Protein AF-A0A916MW66-F1 (afdb_monomer_lite)

Structure (mmCIF, N/CA/C/O backbone):
data_AF-A0A916MW66-F1
#
_entry.id   AF-A0A916MW66-F1
#
loop_
_atom_site.group_PDB
_atom_site.id
_atom_site.type_symbol
_atom_site.label_atom_id
_atom_site.label_alt_id
_atom_site.label_comp_id
_atom_site.label_asym_id
_atom_site.label_entity_id
_atom_site.label_seq_id
_atom_site.pdbx_PDB_ins_code
_atom_site.Cartn_x
_atom_site.Cartn_y
_atom_site.Cartn_z
_atom_site.occupancy
_atom_site.B_iso_or_equiv
_atom_site.auth_seq_id
_atom_site.auth_comp_id
_atom_site.auth_asym_id
_atom_site.auth_atom_id
_atom_site.pdbx_PDB_model_num
ATOM 1 N N . MET A 1 1 ? 0.193 7.086 -4.277 1.00 61.16 1 MET A N 1
ATOM 2 C CA . MET A 1 1 ? 1.064 7.516 -3.160 1.00 61.16 1 MET A CA 1
ATOM 3 C C . MET A 1 1 ? 1.835 8.743 -3.601 1.00 61.16 1 MET A C 1
ATOM 5 O O . MET A 1 1 ? 2.407 8.713 -4.682 1.00 61.16 1 MET A O 1
ATOM 9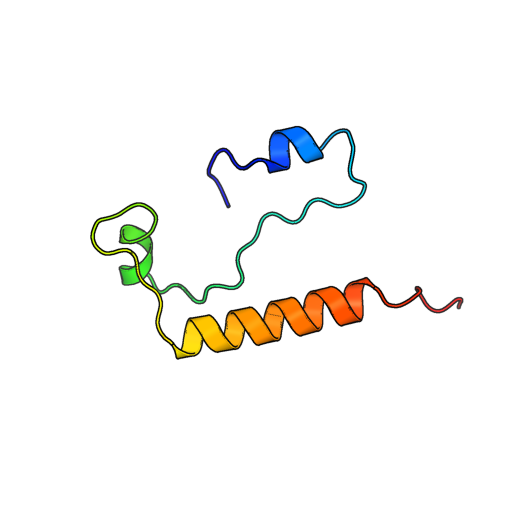 N N . VAL A 1 2 ? 1.778 9.816 -2.809 1.00 60.72 2 VAL A N 1
ATOM 10 C CA . VAL A 1 2 ? 2.341 11.139 -3.155 1.00 60.72 2 VAL A CA 1
ATOM 11 C C . VAL A 1 2 ? 3.705 11.381 -2.477 1.00 60.72 2 VAL A C 1
ATOM 13 O O . VAL A 1 2 ? 4.433 12.285 -2.867 1.00 60.72 2 VAL A O 1
ATOM 16 N N . ALA A 1 3 ? 4.101 10.534 -1.519 1.00 68.12 3 ALA A N 1
ATOM 17 C CA . ALA A 1 3 ? 5.406 10.598 -0.859 1.00 68.12 3 ALA A CA 1
ATOM 18 C C . ALA A 1 3 ? 6.562 10.112 -1.75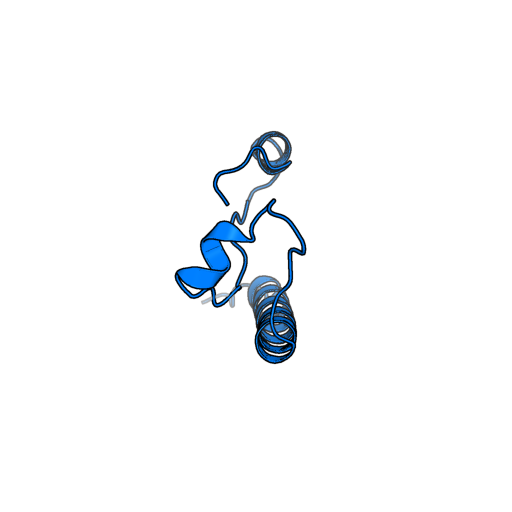6 1.00 68.12 3 ALA A C 1
ATOM 20 O O . ALA A 1 3 ? 6.355 9.458 -2.783 1.00 68.12 3 ALA A O 1
ATOM 21 N N . ALA A 1 4 ? 7.794 10.396 -1.327 1.00 70.38 4 ALA A N 1
ATOM 22 C CA . ALA A 1 4 ? 9.019 9.970 -1.992 1.00 70.38 4 ALA A CA 1
ATOM 23 C C . ALA A 1 4 ? 9.227 8.447 -1.858 1.00 70.38 4 ALA A C 1
ATOM 25 O O . ALA A 1 4 ? 10.068 7.997 -1.089 1.00 70.38 4 ALA A O 1
ATOM 26 N N . ALA A 1 5 ? 8.483 7.650 -2.622 1.00 83.00 5 ALA A N 1
ATOM 27 C CA . ALA A 1 5 ? 8.628 6.196 -2.668 1.00 83.00 5 ALA A CA 1
ATOM 28 C C . ALA A 1 5 ? 9.834 5.759 -3.519 1.00 83.00 5 ALA A C 1
ATOM 30 O O . ALA A 1 5 ? 10.244 6.473 -4.443 1.00 83.00 5 ALA A O 1
ATOM 31 N N . ASP A 1 6 ? 10.312 4.534 -3.291 1.00 90.25 6 ASP A N 1
ATOM 32 C CA . ASP A 1 6 ? 11.389 3.898 -4.070 1.00 90.25 6 ASP A CA 1
ATOM 33 C C . ASP A 1 6 ? 11.059 3.766 -5.561 1.00 90.25 6 ASP A C 1
ATOM 35 O O . ASP A 1 6 ? 11.951 3.618 -6.392 1.00 90.25 6 ASP A O 1
ATOM 39 N N . SER A 1 7 ? 9.780 3.927 -5.924 1.00 89.81 7 SER A N 1
ATOM 40 C CA . SER A 1 7 ? 9.313 3.992 -7.311 1.00 89.81 7 SER A CA 1
ATOM 41 C C . SER A 1 7 ? 10.144 4.925 -8.199 1.00 89.81 7 SER A C 1
ATOM 43 O O . SER A 1 7 ? 10.350 4.595 -9.361 1.00 89.81 7 SER A O 1
ATOM 45 N N . ARG A 1 8 ? 10.699 6.030 -7.669 1.00 90.62 8 ARG A N 1
ATOM 46 C CA . ARG A 1 8 ? 11.566 6.949 -8.433 1.00 90.62 8 ARG A CA 1
ATOM 47 C C . ARG A 1 8 ? 12.822 6.268 -8.994 1.00 90.62 8 ARG A C 1
ATOM 49 O O . ARG A 1 8 ? 13.290 6.643 -10.060 1.00 90.62 8 ARG A O 1
ATOM 56 N N . HIS A 1 9 ? 13.338 5.268 -8.281 1.00 93.00 9 HIS A N 1
ATOM 57 C CA . HIS A 1 9 ? 14.495 4.469 -8.681 1.00 93.00 9 HIS A CA 1
ATOM 58 C C . HIS A 1 9 ? 14.102 3.297 -9.586 1.00 93.00 9 HIS A C 1
ATOM 60 O O . HIS A 1 9 ? 14.951 2.777 -10.300 1.00 93.00 9 HIS A O 1
ATOM 66 N N . MET A 1 10 ? 12.826 2.898 -9.575 1.00 92.88 10 MET A N 1
ATOM 67 C CA . MET A 1 10 ? 12.298 1.819 -10.416 1.00 92.88 10 MET A CA 1
ATOM 68 C C . MET A 1 10 ? 11.865 2.309 -11.802 1.00 92.88 10 MET A C 1
ATOM 70 O O . MET A 1 10 ? 11.926 1.542 -12.756 1.00 92.88 10 MET A O 1
ATOM 74 N N . LEU A 1 11 ? 11.482 3.587 -11.936 1.00 92.25 11 LEU A N 1
ATOM 75 C CA . LEU A 1 11 ? 11.085 4.204 -13.211 1.00 92.25 11 LEU A CA 1
ATOM 76 C C . LEU A 1 11 ? 12.024 3.910 -14.403 1.00 92.25 11 LEU A C 1
ATOM 78 O O . LEU A 1 11 ? 11.494 3.641 -15.474 1.00 92.25 11 LEU A O 1
ATOM 82 N N . PRO A 1 12 ? 13.369 3.951 -14.279 1.00 95.62 12 PRO A N 1
ATOM 83 C CA . PRO A 1 12 ? 14.252 3.692 -15.419 1.00 95.62 12 PRO A CA 1
ATOM 84 C C . PRO A 1 12 ? 14.480 2.205 -15.741 1.00 95.62 12 PRO A C 1
ATOM 86 O O . PRO A 1 12 ? 15.086 1.920 -16.769 1.00 95.62 12 PRO A O 1
ATOM 89 N N . ILE A 1 13 ? 14.069 1.268 -14.877 1.00 96.31 13 ILE A N 1
ATOM 90 C CA . ILE A 1 13 ? 14.429 -0.163 -14.989 1.00 96.31 13 ILE A CA 1
ATOM 91 C C . ILE A 1 13 ? 13.233 -1.122 -15.006 1.00 96.31 13 ILE A C 1
ATOM 93 O O . ILE A 1 13 ? 13.424 -2.322 -15.177 1.00 96.31 13 ILE A O 1
ATOM 97 N N . ALA A 1 14 ? 12.015 -0.624 -14.801 1.00 94.12 14 ALA A N 1
ATOM 98 C CA . ALA A 1 14 ? 10.806 -1.434 -14.776 1.00 94.12 14 ALA A CA 1
ATOM 99 C C . ALA A 1 14 ? 9.810 -0.955 -15.835 1.00 94.12 14 ALA A C 1
ATOM 101 O O . ALA A 1 14 ? 9.468 0.225 -15.878 1.00 94.12 14 ALA A O 1
ATOM 102 N N . ASP A 1 15 ? 9.271 -1.892 -16.618 1.00 93.81 15 ASP A N 1
ATOM 103 C CA . ASP A 1 15 ? 8.251 -1.598 -17.635 1.00 93.81 15 ASP A CA 1
ATOM 104 C C . ASP A 1 15 ? 6.941 -1.083 -17.022 1.00 93.81 15 ASP A C 1
ATOM 106 O O . ASP A 1 15 ? 6.199 -0.328 -17.646 1.00 93.81 15 ASP A O 1
ATOM 110 N N . ASN A 1 16 ? 6.639 -1.498 -15.788 1.00 91.25 16 ASN A N 1
ATOM 111 C CA . ASN A 1 16 ? 5.401 -1.160 -15.098 1.00 91.25 16 ASN A CA 1
ATOM 112 C C . ASN A 1 16 ? 5.681 -0.761 -13.644 1.00 91.25 16 ASN A C 1
ATOM 114 O O . ASN A 1 16 ? 6.246 -1.536 -12.874 1.00 91.25 16 ASN A O 1
ATOM 118 N N . VAL A 1 17 ? 5.232 0.435 -13.247 1.00 91.75 17 VAL A N 1
ATOM 119 C CA . VAL A 1 17 ? 5.384 0.965 -11.882 1.00 91.75 17 VAL A CA 1
ATOM 120 C C . VAL A 1 17 ? 4.020 1.372 -11.324 1.00 91.75 17 VAL A C 1
ATOM 122 O O . VAL A 1 17 ? 3.436 2.382 -11.721 1.00 91.75 17 VAL A O 1
ATOM 125 N N . TYR A 1 18 ? 3.517 0.607 -10.356 1.00 90.69 18 TYR A N 1
ATOM 126 C CA . TYR A 1 18 ? 2.207 0.825 -9.737 1.00 90.69 18 TYR A CA 1
ATOM 127 C C . TYR A 1 18 ? 2.338 1.608 -8.424 1.00 90.69 18 TYR A C 1
ATOM 129 O O . TYR A 1 18 ? 3.006 1.173 -7.490 1.00 90.69 18 TYR A O 1
ATOM 137 N N . ARG A 1 19 ? 1.697 2.783 -8.337 1.00 90.31 19 ARG A N 1
ATOM 138 C CA . ARG A 1 19 ? 1.828 3.720 -7.197 1.00 90.31 19 ARG A CA 1
ATOM 139 C C . ARG A 1 19 ? 0.514 3.947 -6.451 1.00 90.31 19 ARG A C 1
ATOM 141 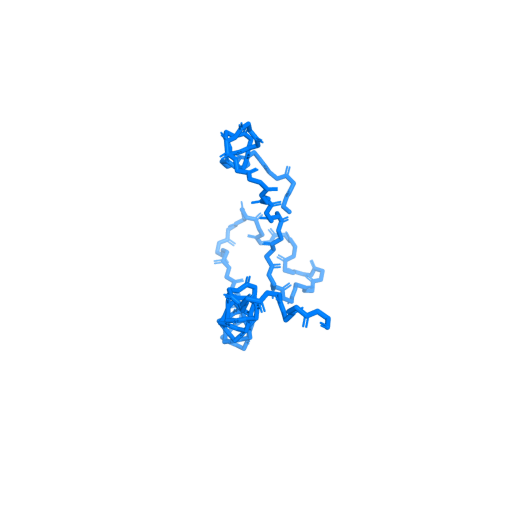O O . ARG A 1 19 ? 0.130 5.089 -6.182 1.00 90.31 19 ARG A O 1
ATOM 148 N N . PHE A 1 20 ? -0.170 2.872 -6.085 1.00 90.31 20 PHE A N 1
ATOM 149 C CA . PHE A 1 20 ? -1.401 2.912 -5.296 1.00 90.31 20 PHE A CA 1
ATOM 150 C C . PHE A 1 20 ? -1.300 1.992 -4.073 1.00 90.31 20 PHE A C 1
ATOM 152 O O . PHE A 1 20 ? -0.450 1.108 -4.017 1.00 90.31 20 PHE A O 1
ATOM 159 N N . SER A 1 21 ? -2.180 2.210 -3.100 1.00 91.25 21 SER A N 1
ATOM 160 C CA . SER A 1 21 ? -2.432 1.284 -1.997 1.00 91.25 21 SER A CA 1
ATOM 161 C C . SER A 1 21 ? -3.945 1.057 -1.947 1.00 91.25 21 SER A C 1
ATOM 163 O O . SER A 1 21 ? -4.670 2.055 -1.925 1.00 91.25 21 SER A O 1
ATOM 165 N N . PRO A 1 22 ? -4.452 -0.190 -1.976 1.00 95.00 22 PRO A N 1
ATOM 166 C CA . PRO A 1 22 ? -5.886 -0.493 -2.023 1.00 95.00 22 PRO A CA 1
ATOM 167 C C . PRO A 1 22 ? -6.578 -0.301 -0.659 1.00 95.00 22 PRO A C 1
ATOM 169 O O . PRO A 1 22 ? -7.498 -1.036 -0.308 1.00 95.00 22 PRO A O 1
ATOM 172 N N . VAL A 1 23 ? -6.133 0.687 0.122 1.00 93.62 23 VAL A N 1
ATOM 173 C CA . VAL A 1 23 ? -6.723 1.053 1.411 1.00 93.62 23 VAL A CA 1
ATOM 174 C C . VAL A 1 23 ? -8.036 1.789 1.173 1.00 93.62 23 VAL A C 1
ATOM 176 O O . VAL A 1 23 ? -8.084 2.793 0.462 1.00 93.62 23 VAL A O 1
ATOM 179 N N . ARG A 1 24 ? -9.105 1.357 1.842 1.00 93.06 24 ARG A N 1
ATOM 180 C CA . ARG A 1 24 ? -10.355 2.127 1.933 1.00 93.06 24 ARG A CA 1
ATOM 181 C C . ARG A 1 24 ? -10.273 3.160 3.054 1.00 93.06 24 ARG A C 1
ATOM 183 O O . ARG A 1 24 ? -10.703 2.881 4.168 1.00 93.06 24 ARG A O 1
ATOM 190 N N . ALA A 1 25 ? -9.679 4.315 2.787 1.00 91.19 25 ALA A N 1
ATOM 191 C CA . ALA A 1 25 ? -9.569 5.383 3.779 1.00 91.19 25 ALA A CA 1
ATOM 192 C C . ALA A 1 25 ? -10.839 6.248 3.797 1.00 91.19 25 ALA A C 1
ATOM 194 O O . ALA A 1 25 ? -11.292 6.700 2.746 1.00 91.19 25 ALA A O 1
ATOM 195 N N . ALA A 1 26 ? -11.395 6.499 4.984 1.00 90.62 26 ALA A N 1
ATOM 196 C CA . ALA A 1 26 ? -12.318 7.610 5.196 1.00 90.62 26 ALA A CA 1
ATOM 197 C C . ALA A 1 26 ? -11.531 8.887 5.534 1.00 90.62 26 ALA A C 1
ATOM 199 O O . ALA A 1 26 ? -10.352 8.829 5.879 1.00 90.62 26 ALA A O 1
ATOM 200 N N . GLU A 1 27 ? -12.188 10.046 5.505 1.00 91.56 27 GLU A N 1
ATOM 201 C CA . GLU A 1 27 ? -11.552 11.344 5.784 1.00 91.56 27 GLU A CA 1
ATOM 202 C C . GLU A 1 27 ? -10.808 11.370 7.131 1.00 91.56 27 GLU A C 1
ATOM 204 O O . GLU A 1 27 ? -9.656 11.789 7.207 1.00 91.56 27 GLU A O 1
ATOM 209 N N . LYS A 1 28 ? -11.411 10.796 8.180 1.00 89.00 28 LYS A N 1
ATOM 210 C CA . LYS A 1 28 ? -10.797 10.662 9.515 1.00 89.00 28 LYS A CA 1
ATOM 211 C C . LYS A 1 28 ? -9.540 9.786 9.558 1.00 89.00 28 LYS A C 1
ATOM 213 O O . LYS A 1 28 ? -8.807 9.828 10.541 1.00 89.00 28 LYS A O 1
ATOM 218 N N . ASP A 1 29 ? -9.338 8.936 8.555 1.00 91.31 29 ASP A N 1
ATOM 219 C CA . ASP A 1 29 ? -8.173 8.059 8.466 1.00 91.31 29 ASP A CA 1
ATOM 220 C C . ASP A 1 29 ? -7.012 8.766 7.752 1.00 91.31 29 ASP A C 1
ATOM 222 O O . ASP A 1 29 ? -5.863 8.376 7.936 1.00 91.31 29 ASP A O 1
ATOM 226 N N . LEU A 1 30 ? -7.282 9.838 6.990 1.00 89.81 30 LEU A N 1
ATOM 227 C CA . LEU A 1 30 ? -6.261 10.563 6.229 1.00 89.81 30 LEU A CA 1
ATOM 228 C C . LEU A 1 30 ? -5.202 11.214 7.128 1.00 89.81 30 LEU A C 1
ATOM 230 O O . LEU A 1 30 ? -4.028 11.242 6.776 1.00 89.81 30 LEU A O 1
ATOM 234 N N . SER A 1 31 ? -5.595 11.691 8.310 1.00 91.12 31 SER A N 1
ATOM 235 C CA . SER A 1 31 ? -4.664 12.272 9.285 1.00 91.12 31 SER A CA 1
ATOM 236 C C . SER A 1 31 ? -3.758 11.240 9.960 1.00 91.12 31 SER A C 1
ATOM 238 O O . SER A 1 31 ? -2.787 11.620 10.610 1.00 91.12 31 SER A O 1
ATOM 240 N N . ARG A 1 32 ? -4.063 9.941 9.829 1.00 90.69 32 ARG A N 1
ATOM 241 C CA . ARG A 1 32 ? -3.251 8.869 10.417 1.00 90.69 32 ARG A CA 1
ATOM 242 C C . ARG A 1 32 ? -2.069 8.470 9.552 1.00 90.69 32 ARG A C 1
ATOM 244 O O . ARG A 1 32 ? -1.140 7.886 10.097 1.00 90.69 32 ARG A O 1
ATOM 251 N N . PHE A 1 33 ? -2.082 8.753 8.249 1.00 90.38 33 PHE A N 1
ATOM 252 C CA . PHE A 1 33 ? -0.930 8.456 7.399 1.00 90.38 33 PHE A CA 1
ATOM 253 C C . PHE A 1 33 ? 0.272 9.264 7.893 1.00 90.38 33 PHE A C 1
ATOM 255 O O . PHE A 1 33 ? 0.251 10.493 7.834 1.00 90.38 33 PHE A O 1
ATOM 262 N N . HIS A 1 34 ? 1.297 8.570 8.396 1.00 91.50 34 HIS A N 1
ATOM 263 C CA . HIS A 1 34 ? 2.470 9.175 9.038 1.00 91.50 34 HIS A CA 1
ATOM 264 C C . HIS A 1 34 ? 2.147 9.982 10.312 1.00 91.50 34 HIS A C 1
ATOM 266 O O . HIS A 1 34 ? 2.923 10.847 10.718 1.00 91.50 34 HIS A O 1
ATOM 272 N N . GLY A 1 35 ? 1.000 9.708 10.938 1.00 91.00 35 GLY A N 1
ATOM 273 C CA . GLY A 1 35 ? 0.558 10.313 12.191 1.00 91.00 35 GLY A CA 1
ATOM 274 C C . GLY A 1 35 ? 0.766 9.395 13.399 1.00 91.00 35 GLY A C 1
ATOM 275 O O . GLY A 1 35 ? 1.215 8.255 13.285 1.00 91.00 35 GLY A O 1
ATOM 276 N N . THR A 1 36 ? 0.414 9.881 14.589 1.00 94.31 36 THR A N 1
ATOM 277 C CA . THR A 1 36 ? 0.472 9.081 15.821 1.00 94.31 36 THR A CA 1
ATOM 278 C C . THR A 1 36 ? -0.517 7.918 15.772 1.00 94.31 36 THR A C 1
ATOM 280 O O . THR A 1 36 ? -1.684 8.111 15.426 1.00 94.31 36 THR A O 1
ATOM 283 N N . ASP A 1 37 ? -0.071 6.732 16.202 1.00 94.62 37 ASP A N 1
ATOM 284 C CA . ASP A 1 37 ? -0.906 5.525 16.288 1.00 94.62 37 ASP A CA 1
ATOM 285 C C . ASP A 1 37 ? -1.590 5.217 14.937 1.00 94.62 37 ASP A C 1
ATOM 287 O O . ASP A 1 37 ? -2.815 5.058 14.833 1.00 94.62 37 ASP A O 1
ATOM 291 N N . GLU A 1 38 ? -0.769 5.216 13.879 1.00 94.62 38 GLU A N 1
ATOM 292 C CA . GLU A 1 38 ? -1.145 4.830 12.521 1.00 94.62 38 GLU A CA 1
ATOM 293 C C . GLU A 1 38 ? -1.679 3.393 12.515 1.00 94.62 38 GLU A C 1
ATOM 295 O O . GLU A 1 38 ? -1.016 2.453 12.955 1.00 94.62 38 GLU A O 1
ATOM 300 N N . ARG A 1 39 ? -2.913 3.218 12.029 1.00 94.50 39 ARG A N 1
ATOM 301 C CA . ARG A 1 39 ? -3.581 1.916 11.984 1.00 94.50 39 ARG A CA 1
ATOM 302 C C . ARG A 1 39 ? -4.671 1.877 10.925 1.00 94.50 39 ARG A C 1
ATOM 304 O O . ARG A 1 39 ? -5.274 2.899 10.589 1.00 94.50 39 ARG A O 1
ATOM 311 N N . ILE A 1 40 ? -4.989 0.666 10.487 1.00 95.25 40 ILE A N 1
ATOM 312 C CA . ILE A 1 40 ? -6.107 0.356 9.594 1.00 95.25 40 ILE A CA 1
ATOM 313 C C . ILE A 1 40 ? -7.043 -0.652 10.264 1.00 95.25 40 ILE A C 1
ATOM 315 O O . ILE A 1 40 ? -6.651 -1.358 11.193 1.00 95.25 40 ILE A O 1
ATOM 319 N N . SER A 1 41 ? -8.295 -0.731 9.810 1.00 95.62 41 SER A N 1
ATOM 320 C CA . SER A 1 41 ? -9.209 -1.759 10.317 1.00 95.62 41 SER A CA 1
ATOM 321 C C . SER A 1 41 ? -8.824 -3.143 9.788 1.00 95.62 41 SER A C 1
ATOM 323 O O . SER A 1 41 ? -8.320 -3.275 8.672 1.00 95.62 41 SER A O 1
ATOM 325 N N . ILE A 1 42 ? -9.139 -4.192 10.555 1.00 97.50 42 ILE A N 1
ATOM 326 C CA . ILE A 1 42 ? -8.906 -5.588 10.145 1.00 97.50 42 ILE A CA 1
ATOM 327 C C . ILE A 1 42 ? -9.621 -5.902 8.821 1.00 97.50 42 ILE A C 1
ATOM 329 O O . ILE A 1 42 ? -9.065 -6.579 7.963 1.00 97.50 42 ILE A O 1
ATOM 333 N N . LYS A 1 43 ? -10.825 -5.350 8.616 1.00 97.50 43 LYS A N 1
ATOM 334 C CA . LYS A 1 43 ? -11.565 -5.481 7.353 1.00 97.50 43 LYS A CA 1
ATOM 335 C C . LYS A 1 43 ? -10.826 -4.842 6.174 1.00 97.50 43 LYS A C 1
ATOM 337 O O . LYS A 1 43 ? -10.827 -5.397 5.085 1.00 97.50 43 LYS A O 1
ATOM 342 N N . ASN A 1 44 ? -10.203 -3.682 6.378 1.00 96.94 44 ASN A N 1
ATOM 343 C CA . ASN A 1 44 ? -9.401 -3.040 5.335 1.00 96.94 44 ASN A CA 1
ATOM 344 C C . ASN A 1 44 ? -8.192 -3.912 4.988 1.00 96.94 44 ASN A C 1
ATOM 346 O O . ASN A 1 44 ? -7.934 -4.182 3.823 1.00 96.94 44 ASN A O 1
ATOM 350 N N . TYR A 1 45 ? -7.507 -4.421 6.014 1.00 97.00 45 TYR A N 1
ATOM 351 C CA . TYR A 1 45 ? -6.345 -5.286 5.847 1.00 97.00 45 TYR A CA 1
ATOM 352 C C . TYR A 1 45 ? -6.669 -6.559 5.048 1.00 97.00 45 TYR A C 1
ATOM 354 O O . TYR A 1 45 ? -5.956 -6.884 4.099 1.00 97.00 45 TYR A O 1
ATOM 362 N N . SER A 1 46 ? -7.774 -7.244 5.362 1.00 98.12 46 SER A N 1
ATOM 363 C CA . SER A 1 46 ? -8.186 -8.441 4.617 1.00 98.12 46 SER A CA 1
ATOM 364 C C . SER A 1 46 ? -8.563 -8.136 3.163 1.00 98.12 46 SER A C 1
ATOM 366 O O . SER A 1 46 ? -8.201 -8.893 2.262 1.00 98.12 46 SER A O 1
ATOM 368 N N . GLU A 1 47 ? -9.227 -7.008 2.905 1.00 97.88 47 GLU A N 1
ATOM 369 C CA . GLU A 1 47 ? -9.549 -6.564 1.544 1.00 97.88 47 GLU A CA 1
ATOM 370 C C . GLU A 1 47 ? -8.302 -6.202 0.734 1.00 97.88 47 GLU A C 1
ATOM 372 O O . GLU A 1 47 ? -8.236 -6.524 -0.452 1.00 97.88 47 GLU A O 1
ATOM 377 N N . MET A 1 48 ? -7.293 -5.592 1.361 1.00 97.75 48 MET A N 1
ATOM 378 C CA . MET A 1 48 ? -6.014 -5.312 0.706 1.00 97.75 48 MET A CA 1
ATOM 379 C C . MET A 1 48 ? -5.306 -6.603 0.289 1.00 97.75 48 MET A C 1
ATOM 381 O O . MET A 1 48 ? -4.813 -6.684 -0.835 1.00 97.75 48 MET A O 1
ATOM 385 N N . ILE A 1 49 ? -5.283 -7.622 1.157 1.00 97.50 49 ILE A N 1
ATOM 386 C CA . ILE A 1 49 ? -4.709 -8.936 0.827 1.00 97.50 49 ILE A CA 1
ATOM 387 C C . ILE A 1 49 ? -5.432 -9.539 -0.381 1.00 97.50 49 ILE A C 1
ATOM 389 O O . ILE A 1 49 ? -4.785 -9.940 -1.348 1.00 97.50 49 ILE A O 1
ATOM 393 N N . ALA A 1 50 ? -6.768 -9.557 -0.356 1.00 97.88 50 ALA A N 1
ATOM 394 C CA . ALA A 1 50 ? -7.572 -10.079 -1.4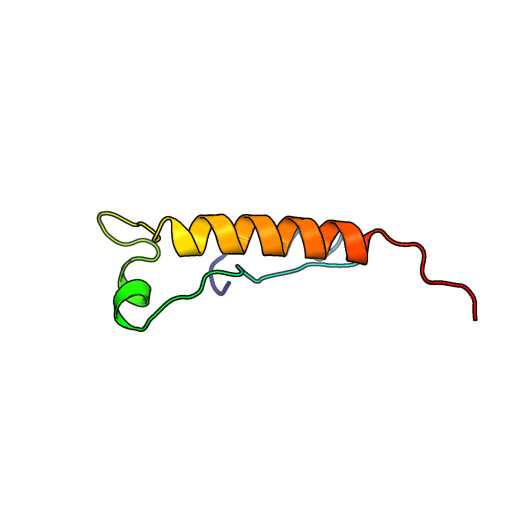58 1.00 97.88 50 ALA A CA 1
ATOM 395 C C . ALA A 1 50 ? -7.325 -9.310 -2.768 1.00 97.88 50 ALA A C 1
ATOM 397 O O . ALA A 1 50 ? -7.196 -9.922 -3.831 1.00 97.88 50 ALA A O 1
ATOM 398 N N . PHE A 1 51 ? -7.204 -7.980 -2.689 1.00 97.81 51 PHE A N 1
ATOM 399 C CA . PHE A 1 51 ? -6.868 -7.141 -3.833 1.00 97.81 51 PHE A CA 1
ATOM 400 C C . PHE A 1 51 ? -5.508 -7.521 -4.419 1.00 97.81 51 PHE A C 1
ATOM 402 O O . PHE A 1 51 ? -5.427 -7.783 -5.615 1.00 97.81 51 PHE A O 1
ATOM 409 N N . TYR A 1 52 ? -4.445 -7.564 -3.609 1.00 97.06 52 TYR A N 1
ATOM 410 C CA . TYR A 1 52 ? -3.102 -7.858 -4.113 1.00 97.06 52 TYR A CA 1
ATOM 411 C C . TYR A 1 52 ? -3.001 -9.273 -4.675 1.00 97.06 52 TYR A C 1
ATOM 413 O O . TYR A 1 52 ? -2.394 -9.452 -5.728 1.00 97.06 52 TYR A O 1
ATOM 421 N N . HIS A 1 53 ? -3.650 -10.248 -4.031 1.00 97.12 53 HIS A N 1
ATOM 422 C CA . HIS A 1 53 ? -3.746 -11.607 -4.552 1.00 97.12 53 HIS A CA 1
ATOM 423 C C . HIS A 1 53 ? -4.351 -11.604 -5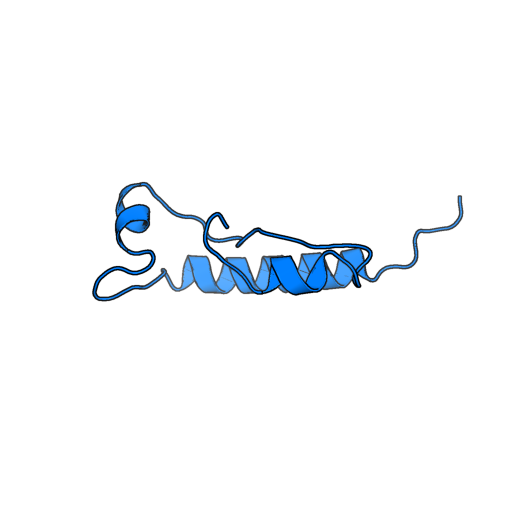.959 1.00 97.12 53 HIS A C 1
ATOM 425 O O . HIS A 1 53 ? -3.716 -12.060 -6.904 1.00 97.12 53 HIS A O 1
ATOM 431 N N . ARG A 1 54 ? -5.537 -11.006 -6.134 1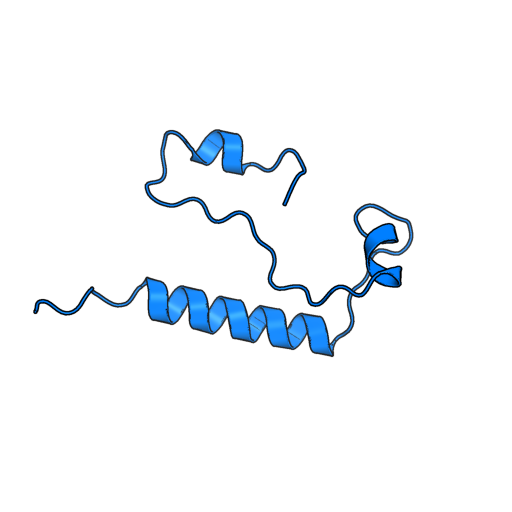.00 96.56 54 ARG A N 1
ATOM 432 C CA . ARG A 1 54 ? -6.182 -10.914 -7.450 1.00 96.56 54 ARG A CA 1
ATOM 433 C C . ARG A 1 54 ? -5.327 -10.134 -8.449 1.00 96.56 54 ARG A C 1
ATOM 435 O O . ARG A 1 54 ? -5.145 -10.590 -9.568 1.00 96.56 54 ARG A O 1
ATOM 442 N N . PHE A 1 55 ? -4.794 -8.980 -8.062 1.00 95.81 55 PHE A N 1
ATOM 443 C CA . PHE A 1 55 ? -4.008 -8.121 -8.945 1.00 95.81 55 PHE A CA 1
ATOM 444 C C . PHE A 1 55 ? -2.778 -8.842 -9.507 1.00 95.81 55 PHE A C 1
ATOM 446 O O . PHE A 1 55 ? -2.541 -8.798 -10.711 1.00 95.81 55 PHE A O 1
ATOM 453 N N . ILE A 1 56 ? -2.033 -9.548 -8.654 1.00 94.94 56 ILE A N 1
ATOM 454 C CA . ILE A 1 56 ? -0.853 -10.311 -9.070 1.00 94.94 56 ILE A CA 1
ATOM 455 C C . ILE A 1 56 ? -1.265 -11.521 -9.916 1.00 94.94 56 ILE A C 1
ATOM 457 O O . ILE A 1 56 ? -0.651 -11.758 -10.952 1.00 94.94 56 ILE A O 1
ATOM 461 N N . SER A 1 57 ? -2.307 -12.261 -9.517 1.00 94.88 57 SER A N 1
ATOM 462 C CA . SER A 1 57 ? -2.776 -13.445 -10.251 1.00 94.88 57 SER A CA 1
ATOM 463 C C . SER A 1 57 ? -3.313 -13.131 -11.645 1.00 94.88 57 SER A C 1
ATOM 465 O O . SER A 1 57 ? -3.103 -13.928 -12.553 1.00 94.88 57 SER A O 1
ATOM 467 N N . GLU A 1 58 ? -4.008 -12.006 -11.825 1.00 93.56 58 GLU A N 1
ATOM 468 C CA . GLU A 1 58 ? -4.499 -11.589 -13.144 1.00 93.56 58 GLU A CA 1
ATOM 469 C C . GLU A 1 58 ? -3.401 -10.915 -13.969 1.00 93.56 58 GLU A C 1
ATOM 471 O O . GLU A 1 58 ? -3.333 -11.114 -15.178 1.00 93.56 58 GLU A O 1
ATOM 476 N N . GLY A 1 59 ? -2.526 -10.134 -13.329 1.00 88.06 59 GLY A N 1
ATOM 477 C CA . GLY A 1 59 ? -1.430 -9.440 -14.004 1.00 88.06 59 GLY A CA 1
ATOM 478 C C . GLY A 1 59 ? -0.329 -10.371 -14.518 1.00 88.06 59 GLY A C 1
ATOM 479 O O . GLY A 1 59 ? 0.404 -9.993 -15.428 1.00 88.06 59 GLY A O 1
ATOM 480 N N . SER A 1 60 ? -0.214 -11.579 -13.957 1.00 82.62 60 SER A N 1
ATOM 481 C CA . SER A 1 60 ? 0.734 -12.608 -14.394 1.00 82.62 60 SER A CA 1
ATOM 482 C C . SER A 1 60 ? 0.176 -13.557 -15.455 1.00 82.62 60 SER A C 1
ATOM 484 O O . SER A 1 60 ? 0.931 -14.381 -15.975 1.00 82.62 60 SER A O 1
ATOM 486 N N . GLN A 1 61 ? -1.114 -13.454 -15.803 1.00 77.50 61 GLN A N 1
ATOM 487 C CA . GLN A 1 61 ? -1.670 -14.270 -16.876 1.00 77.50 61 GLN A CA 1
ATOM 488 C C . GLN A 1 61 ? -1.012 -13.887 -18.206 1.00 77.50 61 GLN A C 1
ATOM 490 O O . GLN A 1 61 ? -0.907 -12.693 -18.518 1.00 77.50 61 GLN A O 1
ATOM 495 N N . PRO A 1 62 ? -0.598 -14.869 -19.028 1.00 70.12 62 PRO A N 1
ATOM 496 C CA . PRO A 1 62 ? -0.219 -14.582 -20.396 1.00 70.12 62 PRO A CA 1
ATOM 497 C C . PRO A 1 62 ? -1.398 -13.881 -21.064 1.00 70.12 62 PRO A C 1
ATOM 499 O O . PRO A 1 62 ? -2.532 -14.363 -20.998 1.00 70.12 62 PRO A O 1
ATOM 502 N N . ARG A 1 63 ? -1.144 -12.736 -21.706 1.00 65.00 63 ARG A N 1
ATOM 503 C CA . ARG A 1 63 ? -2.138 -12.133 -22.594 1.00 65.00 63 ARG A CA 1
ATOM 504 C C . ARG A 1 63 ? -2.522 -13.215 -23.598 1.00 65.00 63 ARG A C 1
ATOM 506 O O . ARG A 1 63 ? -1.657 -13.654 -24.353 1.00 65.00 63 ARG A O 1
ATOM 513 N N . GLY A 1 64 ? -3.773 -13.674 -23.554 1.00 65.31 64 GLY A N 1
ATOM 514 C CA . GLY A 1 64 ? -4.282 -14.612 -24.543 1.00 65.31 64 GLY A CA 1
ATOM 515 C C . GLY A 1 64 ? -3.971 -14.045 -25.921 1.00 65.31 64 GLY A C 1
ATOM 516 O O . GLY A 1 64 ? -4.290 -12.886 -26.196 1.00 65.31 64 GLY A O 1
ATOM 517 N N . THR A 1 65 ? -3.259 -14.814 -26.740 1.00 54.19 65 THR A N 1
ATOM 518 C CA . THR A 1 65 ? -3.163 -14.509 -28.164 1.00 54.19 65 THR A CA 1
ATOM 519 C C . THR A 1 65 ? -4.584 -14.451 -28.721 1.00 54.19 65 THR A C 1
ATOM 521 O O . THR A 1 65 ? -5.386 -15.308 -28.336 1.00 54.19 65 THR A O 1
ATOM 524 N N . PRO A 1 66 ? -4.902 -13.438 -29.543 1.00 58.94 66 PRO A N 1
ATOM 525 C CA . PRO A 1 66 ? -6.218 -13.311 -30.157 1.00 58.94 66 PRO A CA 1
ATOM 526 C C . PRO A 1 66 ? -6.591 -14.547 -30.980 1.00 58.94 66 PRO A C 1
ATOM 528 O O . PRO A 1 66 ? -5.667 -15.223 -31.492 1.00 58.94 66 PRO A O 1
#

pLDDT: mean 89.0, std 10.85, range [54.19, 98.12]

Radius of gyration: 15.43 Å; chains: 1; bounding box: 27×27×46 Å

Sequence (66 aa):
MVAAADSRHMLPIADNVYRFSPVRAAEKDLSRFHGTDERISIKNYSEMIAFYHRFISEGSQPRGTP

Foldseek 3Di:
DPDPDCLVVCVVPDPDGDDDQQAPDDPVLVCLPVHPPNDHDPVRVVVSVVVVVVCVVVVPDDPPDD

Secondary structure (DSSP, 8-state):
--S--THHHHTTT-S-----------HHHHTTTTSTT----HHHHHHHHHHHHHHHHHHTS-----